Protein AF-A0A2V9Z019-F1 (afdb_monomer_lite)

Sequence (118 aa):
LAAKIPDGMRATAVKTNEVMSVAGFMFPGSRVDVLVTIRGENNTASTITRTVLQNVQVLSTGTKIDPDPDGKPENIGVVTLLVSPEQSEKLALAQNQGTVHFVLRNGGDSAEPNTPAV

Radius of gyration: 14.99 Å; chains: 1; bounding box: 35×36×43 Å

Foldseek 3Di:
DVVPADPQKDWAKAKADPDDDCLVPQAQFFFKWKKFWAQDPPDNVPTDIDTLDGRWGWHHKDWDFDQDPVRDTDTIIMTITIGGPVSNVSRVVRRVRGHMDIGTDDPPPPDDPPDDDD

pLDDT: mean 79.34, std 14.46, range [44.53, 95.81]

Structure (mmCIF, N/CA/C/O backbone):
data_AF-A0A2V9Z019-F1
#
_entry.id   AF-A0A2V9Z019-F1
#
loop_
_atom_site.group_PDB
_atom_site.id
_atom_site.type_symbol
_atom_site.label_atom_id
_atom_site.label_alt_id
_atom_site.label_comp_id
_atom_site.label_asym_id
_atom_site.label_entity_id
_atom_site.label_seq_id
_atom_site.pdbx_PDB_ins_code
_atom_site.Cartn_x
_atom_site.Cartn_y
_atom_site.Cartn_z
_atom_site.occupancy
_atom_site.B_iso_or_equiv
_atom_site.auth_seq_id
_atom_site.auth_comp_id
_atom_site.auth_asym_id
_atom_site.auth_atom_id
_atom_site.pdbx_PDB_model_num
ATOM 1 N N . LEU A 1 1 ? 2.240 1.191 -19.234 1.00 56.66 1 LEU A N 1
ATOM 2 C CA . LEU A 1 1 ? 1.837 0.621 -17.926 1.00 56.66 1 LEU A CA 1
ATOM 3 C C . LEU A 1 1 ? 1.296 -0.798 -18.076 1.00 56.66 1 LEU A C 1
ATOM 5 O O . LEU A 1 1 ? 1.866 -1.678 -17.452 1.00 56.66 1 LEU A O 1
ATOM 9 N N . ALA A 1 2 ? 0.314 -1.050 -18.953 1.00 57.62 2 ALA A N 1
ATOM 10 C CA . ALA A 1 2 ? -0.217 -2.404 -19.187 1.00 57.62 2 ALA A CA 1
ATOM 11 C C . ALA A 1 2 ? 0.861 -3.452 -19.554 1.00 57.62 2 ALA A C 1
ATOM 13 O O . ALA A 1 2 ? 0.862 -4.539 -18.999 1.00 57.62 2 ALA A O 1
ATOM 14 N N . ALA A 1 3 ? 1.856 -3.093 -20.376 1.00 58.28 3 ALA A N 1
ATOM 15 C CA . ALA A 1 3 ? 2.958 -3.987 -20.766 1.00 58.28 3 ALA A CA 1
ATOM 16 C C . ALA A 1 3 ? 3.977 -4.330 -19.648 1.00 58.28 3 ALA A C 1
ATOM 18 O O . ALA A 1 3 ? 4.941 -5.040 -19.908 1.00 58.28 3 ALA A O 1
ATOM 19 N N . LYS A 1 4 ? 3.818 -3.796 -18.425 1.00 71.69 4 LYS A N 1
ATOM 20 C CA . LYS A 1 4 ? 4.687 -4.079 -17.262 1.00 71.69 4 LYS A CA 1
ATOM 21 C C . LYS A 1 4 ? 3.985 -4.889 -16.164 1.00 71.69 4 LYS A C 1
ATOM 23 O O . LYS A 1 4 ? 4.568 -5.085 -15.102 1.00 71.69 4 LYS A O 1
ATOM 28 N N . ILE A 1 5 ? 2.742 -5.311 -16.388 1.00 86.38 5 ILE A N 1
ATOM 29 C CA . ILE A 1 5 ? 1.976 -6.124 -15.441 1.00 86.38 5 ILE A CA 1
ATOM 30 C C . ILE A 1 5 ? 2.133 -7.583 -15.887 1.00 86.38 5 ILE A C 1
ATOM 32 O O . ILE A 1 5 ? 1.676 -7.903 -16.982 1.00 86.38 5 ILE A O 1
ATOM 36 N N . PRO A 1 6 ? 2.800 -8.451 -15.105 1.00 88.00 6 PRO A N 1
ATOM 37 C CA . PRO A 1 6 ? 2.928 -9.864 -15.443 1.00 88.00 6 PRO A CA 1
ATOM 38 C C . PRO A 1 6 ? 1.573 -10.576 -15.472 1.00 88.00 6 PRO A C 1
ATOM 40 O O . PRO A 1 6 ? 0.623 -10.150 -14.805 1.00 88.00 6 PRO A O 1
ATOM 43 N N . ASP A 1 7 ? 1.512 -11.701 -16.182 1.00 89.81 7 ASP A N 1
ATOM 44 C CA . ASP A 1 7 ? 0.325 -12.553 -16.218 1.00 89.81 7 ASP A CA 1
ATOM 45 C C . ASP A 1 7 ? -0.111 -12.950 -14.803 1.00 89.81 7 ASP A C 1
ATOM 47 O O . ASP A 1 7 ? 0.696 -13.293 -13.938 1.00 89.81 7 ASP A O 1
ATOM 51 N N . GLY A 1 8 ? -1.417 -12.866 -14.549 1.00 89.94 8 GLY A N 1
ATOM 52 C CA . GLY A 1 8 ? -1.994 -13.148 -13.234 1.00 89.94 8 GLY A CA 1
ATOM 53 C C . GLY A 1 8 ? -1.915 -11.993 -12.228 1.00 89.94 8 GLY A C 1
ATOM 54 O O . GLY A 1 8 ? -2.582 -12.066 -11.196 1.00 89.94 8 GLY A O 1
ATOM 55 N N . MET A 1 9 ? -1.220 -10.894 -12.529 1.00 94.19 9 MET A N 1
ATOM 56 C CA . MET A 1 9 ? -1.132 -9.717 -11.654 1.00 94.19 9 MET A CA 1
ATOM 57 C C . MET A 1 9 ? -2.073 -8.587 -12.105 1.00 94.19 9 MET A C 1
ATOM 59 O O . MET A 1 9 ? -2.598 -8.579 -13.217 1.00 94.19 9 MET A O 1
ATOM 63 N N . ARG A 1 10 ? -2.328 -7.626 -11.215 1.00 93.94 10 ARG A N 1
ATOM 64 C CA . ARG A 1 10 ? -3.102 -6.402 -11.447 1.00 93.94 10 ARG A CA 1
ATOM 65 C C . ARG A 1 10 ? -2.317 -5.196 -10.946 1.00 93.94 10 ARG A C 1
ATOM 67 O O . ARG A 1 10 ? -1.549 -5.291 -9.991 1.00 93.94 10 ARG A O 1
ATOM 74 N N . ALA A 1 11 ? -2.537 -4.059 -11.596 1.00 93.25 11 ALA A N 1
ATOM 75 C CA . ALA A 1 11 ? -2.103 -2.766 -11.092 1.00 93.25 11 ALA A CA 1
ATOM 76 C C . ALA A 1 11 ? -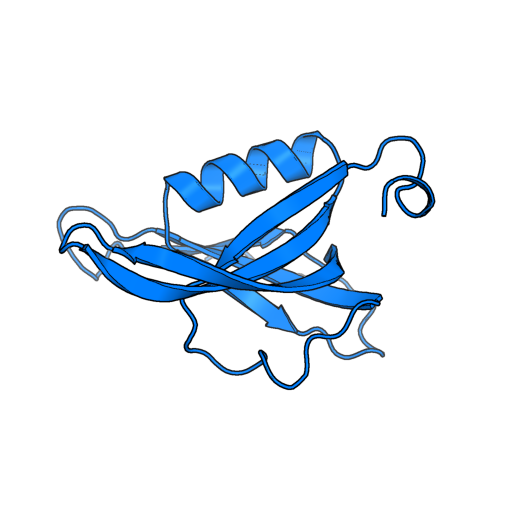3.267 -2.119 -10.340 1.00 93.25 11 ALA A C 1
ATOM 78 O O . ALA A 1 11 ? -4.265 -1.746 -10.958 1.00 93.25 11 ALA A O 1
ATOM 79 N N . THR A 1 12 ? -3.132 -1.974 -9.025 1.00 92.69 12 THR A N 1
ATOM 80 C CA . THR A 1 12 ? -4.185 -1.412 -8.172 1.00 92.69 12 THR A CA 1
ATOM 81 C C . THR A 1 12 ? -3.741 -0.060 -7.645 1.00 92.69 12 THR A C 1
ATOM 83 O O . THR A 1 12 ? -2.695 0.056 -7.008 1.00 92.69 12 THR A O 1
ATOM 86 N N . ALA A 1 13 ? -4.529 0.973 -7.939 1.00 90.75 13 ALA A N 1
ATOM 87 C CA . ALA A 1 13 ? -4.317 2.312 -7.411 1.00 90.75 13 ALA A CA 1
ATOM 88 C C . ALA A 1 13 ? -4.902 2.413 -5.998 1.00 90.75 13 ALA A C 1
ATOM 90 O O . ALA A 1 13 ? -6.041 2.015 -5.754 1.00 90.75 13 ALA A O 1
ATOM 91 N N . VAL A 1 14 ? -4.114 2.961 -5.084 1.00 89.06 14 VAL A N 1
ATOM 92 C CA . VAL A 1 14 ? -4.469 3.151 -3.682 1.00 89.06 14 VAL A CA 1
ATOM 93 C C . VAL A 1 14 ? -4.278 4.622 -3.345 1.00 89.06 14 VAL A C 1
ATOM 95 O O . VAL A 1 14 ? -3.201 5.178 -3.583 1.00 89.06 14 VAL A O 1
ATOM 98 N N . LYS A 1 15 ? -5.335 5.253 -2.828 1.00 84.75 15 LYS A N 1
ATOM 99 C CA . LYS A 1 15 ? -5.268 6.630 -2.325 1.00 84.75 15 LYS A CA 1
ATOM 100 C C . LYS A 1 15 ? -4.603 6.639 -0.947 1.00 84.75 15 LYS A C 1
ATOM 102 O O . LYS A 1 15 ? -4.849 5.748 -0.137 1.00 84.75 15 LYS A O 1
ATOM 107 N N . THR A 1 16 ? -3.767 7.637 -0.687 1.00 74.94 16 THR A N 1
ATOM 108 C CA . THR A 1 16 ? -3.108 7.845 0.605 1.00 74.94 16 THR A CA 1
ATOM 109 C C . THR A 1 16 ? -3.256 9.290 1.040 1.00 74.94 16 THR A C 1
ATOM 111 O O . THR A 1 16 ? -3.051 10.208 0.246 1.00 74.94 16 THR A O 1
ATOM 114 N N . ASN A 1 17 ? -3.553 9.484 2.323 1.00 67.06 17 ASN A N 1
ATOM 115 C CA . ASN A 1 17 ? -3.595 10.816 2.911 1.00 67.06 17 ASN A CA 1
ATOM 116 C C . ASN A 1 17 ? -2.149 11.215 3.230 1.00 67.06 17 ASN A C 1
ATOM 118 O O . ASN A 1 17 ? -1.404 10.464 3.857 1.00 67.06 17 ASN A O 1
ATOM 122 N N . GLU A 1 18 ? -1.738 12.354 2.684 1.00 57.69 18 GLU A N 1
ATOM 123 C CA . GLU A 1 18 ? -0.374 12.695 2.251 1.00 57.69 18 GLU A CA 1
ATOM 124 C C . GLU A 1 18 ? 0.723 12.788 3.329 1.00 57.69 18 GLU A C 1
ATOM 126 O O . GLU A 1 18 ? 1.870 13.098 3.015 1.00 57.69 18 GLU A O 1
ATOM 131 N N . VAL A 1 19 ? 0.444 12.505 4.599 1.00 48.09 19 VAL A N 1
ATOM 132 C CA . VAL A 1 19 ? 1.347 12.900 5.684 1.00 48.09 19 VAL A CA 1
ATOM 133 C C . VAL A 1 19 ? 1.672 11.715 6.580 1.00 48.09 19 VAL A C 1
ATOM 135 O O . VAL A 1 19 ? 1.058 11.560 7.621 1.00 48.09 19 VAL A O 1
ATOM 138 N N . MET A 1 20 ? 2.631 10.874 6.176 1.00 47.16 20 MET A N 1
ATOM 139 C CA . MET A 1 20 ? 3.636 10.279 7.078 1.00 47.16 20 MET A CA 1
ATOM 140 C C . MET A 1 20 ? 4.716 9.510 6.274 1.00 47.16 20 MET A C 1
ATOM 142 O O . MET A 1 20 ? 4.590 8.338 5.931 1.00 47.16 20 MET A O 1
ATOM 146 N N . SER A 1 21 ? 5.813 10.230 6.017 1.00 45.19 21 SER A N 1
ATOM 147 C CA . SER A 1 21 ? 7.217 9.802 6.188 1.00 45.19 21 SER A CA 1
ATOM 148 C C . SER A 1 21 ? 7.981 8.974 5.146 1.00 45.19 21 SER A C 1
ATOM 150 O O . SER A 1 21 ? 9.180 8.790 5.341 1.00 45.19 21 SER A O 1
ATOM 152 N N . VAL A 1 22 ? 7.413 8.573 4.004 1.00 53.56 22 VAL A N 1
ATOM 153 C CA . VAL A 1 22 ? 8.218 7.930 2.927 1.00 53.56 22 VAL A CA 1
ATOM 154 C C . VAL A 1 22 ? 7.959 8.452 1.512 1.00 53.56 22 VAL A C 1
ATOM 156 O O . VAL A 1 22 ? 8.580 7.976 0.565 1.00 53.56 22 VAL A O 1
ATOM 159 N N . ALA A 1 23 ? 7.102 9.464 1.341 1.00 52.53 23 ALA A N 1
ATOM 160 C CA . ALA A 1 23 ? 6.734 9.993 0.021 1.00 52.53 23 ALA A CA 1
ATOM 161 C C . ALA A 1 23 ? 7.936 10.491 -0.812 1.00 52.53 23 ALA A C 1
ATOM 163 O O . ALA A 1 23 ? 7.898 10.414 -2.035 1.00 52.53 23 ALA A O 1
ATOM 164 N N . GLY A 1 24 ? 9.030 10.917 -0.169 1.00 59.97 24 GLY A N 1
ATOM 165 C CA . GLY A 1 24 ? 10.276 11.288 -0.856 1.00 59.97 24 GLY A CA 1
ATOM 166 C C . GLY A 1 24 ? 11.173 10.114 -1.279 1.00 59.97 24 GLY A C 1
ATOM 167 O O . GLY A 1 24 ? 12.135 10.328 -2.009 1.00 59.97 24 GLY A O 1
ATOM 168 N N . PHE A 1 25 ? 10.885 8.890 -0.825 1.00 67.06 25 PHE A N 1
ATOM 169 C CA . PHE A 1 25 ? 11.751 7.714 -0.998 1.00 67.06 25 PHE A CA 1
ATOM 170 C C . PHE A 1 25 ? 11.051 6.510 -1.651 1.00 67.06 25 PHE A C 1
ATOM 172 O O . PHE A 1 25 ? 11.706 5.519 -1.973 1.00 67.06 25 PHE A O 1
ATOM 179 N N . MET A 1 26 ? 9.731 6.572 -1.855 1.00 77.44 26 MET A N 1
ATOM 180 C CA . MET A 1 26 ? 8.990 5.567 -2.618 1.00 77.44 26 MET A CA 1
ATOM 181 C C . MET A 1 26 ? 9.109 5.852 -4.115 1.00 77.44 26 MET A C 1
ATOM 183 O O . MET A 1 26 ? 8.484 6.775 -4.638 1.00 77.44 26 MET A O 1
ATOM 187 N N . PHE A 1 27 ? 9.874 5.018 -4.814 1.00 81.88 27 PHE A N 1
ATOM 188 C CA . PHE A 1 27 ? 10.052 5.095 -6.260 1.00 81.88 27 PHE A CA 1
ATOM 189 C C . PHE A 1 27 ? 9.407 3.884 -6.949 1.00 81.88 27 PHE A C 1
ATOM 191 O O . PHE A 1 27 ? 9.227 2.832 -6.330 1.00 81.88 27 PHE A O 1
ATOM 198 N N . PRO A 1 28 ? 9.064 3.980 -8.246 1.00 86.75 28 PRO A N 1
ATOM 199 C CA . PRO A 1 28 ? 8.752 2.803 -9.049 1.00 86.75 28 PRO A CA 1
ATOM 200 C C . PRO A 1 28 ? 9.839 1.727 -8.897 1.00 86.75 28 PRO A C 1
ATOM 202 O O . PRO A 1 28 ? 11.014 1.989 -9.144 1.00 86.75 28 PRO A O 1
ATOM 205 N N . GLY A 1 29 ? 9.451 0.517 -8.495 1.00 86.56 29 GLY A N 1
ATOM 206 C CA . GLY A 1 29 ? 10.361 -0.590 -8.185 1.00 86.56 29 GLY A CA 1
ATOM 207 C C . GLY A 1 29 ? 10.644 -0.794 -6.693 1.00 86.56 29 GLY A C 1
ATOM 208 O O . GLY A 1 29 ? 11.069 -1.885 -6.321 1.00 86.56 29 GLY A O 1
ATOM 209 N N . SER A 1 30 ? 10.355 0.188 -5.832 1.00 86.50 30 SER A N 1
ATOM 210 C CA . SER A 1 30 ? 10.406 0.016 -4.375 1.00 86.50 30 SER A CA 1
ATOM 211 C C . SER A 1 30 ? 9.414 -1.050 -3.911 1.00 86.50 30 SER A C 1
ATOM 213 O O . SER A 1 30 ? 8.380 -1.276 -4.547 1.00 86.50 30 SER A O 1
ATOM 215 N N . ARG A 1 31 ? 9.704 -1.677 -2.768 1.00 88.75 31 ARG A N 1
ATOM 216 C CA . ARG A 1 31 ? 8.768 -2.580 -2.095 1.00 88.75 31 ARG A CA 1
ATOM 217 C C . ARG A 1 31 ? 8.262 -1.979 -0.797 1.00 88.75 31 ARG A C 1
ATOM 219 O O . ARG A 1 31 ? 9.016 -1.324 -0.080 1.00 88.75 31 ARG A O 1
ATOM 226 N N . VAL A 1 32 ? 6.985 -2.194 -0.517 1.00 88.81 32 VAL A N 1
ATOM 227 C CA . VAL A 1 32 ? 6.299 -1.632 0.644 1.00 88.81 32 VAL A CA 1
ATOM 228 C C . VAL A 1 32 ? 5.445 -2.686 1.336 1.00 88.81 32 VAL A C 1
ATOM 230 O O . VAL A 1 32 ? 4.935 -3.608 0.695 1.00 88.81 32 VAL A O 1
ATOM 233 N N . ASP A 1 33 ? 5.258 -2.506 2.635 1.00 90.31 33 ASP A N 1
ATOM 234 C CA . ASP A 1 33 ? 4.166 -3.125 3.376 1.00 90.31 33 ASP A CA 1
ATOM 235 C C . ASP A 1 33 ? 2.987 -2.153 3.417 1.00 90.31 33 ASP A C 1
ATOM 237 O O . ASP A 1 33 ? 3.159 -0.931 3.473 1.00 90.31 33 ASP A O 1
ATOM 241 N N . VAL A 1 34 ? 1.781 -2.709 3.355 1.00 90.56 34 VAL A N 1
ATOM 242 C CA . VAL A 1 34 ? 0.530 -1.958 3.378 1.00 90.56 34 VAL A CA 1
ATOM 243 C C . VAL A 1 34 ? -0.182 -2.259 4.681 1.00 90.56 34 VAL A C 1
ATOM 245 O O . VAL A 1 34 ? -0.575 -3.398 4.938 1.00 90.56 34 VAL A O 1
ATOM 248 N N . LEU A 1 35 ? -0.351 -1.229 5.498 1.00 90.94 35 LEU A N 1
ATOM 249 C CA . LEU A 1 35 ? -1.057 -1.303 6.767 1.00 90.94 35 LEU A CA 1
ATOM 250 C C . LEU A 1 35 ? -2.391 -0.572 6.635 1.00 90.94 35 LEU A C 1
ATOM 252 O O . LEU A 1 35 ? -2.493 0.420 5.918 1.00 90.94 35 LEU A O 1
ATOM 256 N N . VAL A 1 36 ? -3.411 -1.043 7.343 1.00 91.06 36 VAL A N 1
ATOM 257 C CA . VAL A 1 36 ? -4.693 -0.351 7.475 1.00 91.06 36 VAL A CA 1
ATOM 258 C C . VAL A 1 36 ? -4.952 -0.053 8.938 1.00 91.06 36 VAL A C 1
ATOM 260 O O . VAL A 1 36 ? -4.825 -0.935 9.785 1.00 91.06 36 VAL A O 1
ATOM 263 N N . THR A 1 37 ? -5.315 1.191 9.223 1.00 89.69 37 THR A N 1
ATOM 264 C CA . THR A 1 37 ? -5.791 1.628 10.531 1.00 89.69 37 THR A CA 1
ATOM 265 C C . THR A 1 37 ? -7.302 1.782 10.470 1.00 89.69 37 THR A C 1
ATOM 267 O O . THR A 1 37 ? -7.817 2.651 9.764 1.00 89.69 37 THR A O 1
ATOM 270 N N . ILE A 1 38 ? -8.014 0.941 11.213 1.00 89.56 38 ILE A N 1
ATOM 271 C CA . ILE A 1 38 ? -9.472 0.967 11.329 1.00 89.56 38 ILE A CA 1
ATOM 272 C C . ILE A 1 38 ? -9.795 1.614 12.672 1.00 89.56 38 ILE A C 1
ATOM 274 O O . ILE A 1 38 ? -9.393 1.107 13.720 1.00 89.56 38 ILE A O 1
ATOM 278 N N . ARG A 1 39 ? -10.489 2.755 12.644 1.00 84.31 39 ARG A N 1
ATOM 279 C CA . ARG A 1 39 ? -10.960 3.432 13.859 1.00 84.31 39 ARG A CA 1
ATOM 280 C C . ARG A 1 39 ? -12.271 2.787 14.293 1.00 84.31 39 ARG A C 1
ATOM 282 O O . ARG A 1 39 ? -13.192 2.694 13.488 1.00 84.31 39 ARG A O 1
ATOM 289 N N . GLY A 1 40 ? -12.357 2.344 15.543 1.00 79.44 40 GLY A N 1
ATOM 290 C CA . GLY A 1 40 ? -13.620 1.857 16.088 1.00 79.44 40 GLY A CA 1
ATOM 291 C C . GLY A 1 40 ? -14.589 3.008 16.373 1.00 79.44 40 GLY A C 1
ATOM 292 O O . GLY A 1 40 ? -14.169 4.099 16.752 1.00 79.44 40 GLY A O 1
ATOM 293 N N . GLU A 1 41 ? -15.889 2.757 16.207 1.00 72.25 41 GLU A N 1
ATOM 294 C CA . GLU A 1 41 ? -16.945 3.785 16.235 1.00 72.25 41 GLU A CA 1
ATOM 295 C C . GLU A 1 41 ? -17.058 4.569 17.555 1.00 72.25 41 GLU A C 1
ATOM 297 O O . GLU A 1 41 ? -17.521 5.703 17.539 1.00 72.25 41 GLU A O 1
ATOM 302 N N . ASN A 1 42 ? -16.637 4.001 18.693 1.00 66.31 42 ASN A N 1
ATOM 303 C CA . ASN A 1 42 ? -16.991 4.537 20.017 1.00 66.31 42 ASN A CA 1
ATOM 304 C C . ASN A 1 42 ? -15.812 4.864 20.952 1.00 66.31 42 ASN A C 1
ATOM 306 O O . ASN A 1 42 ? -16.043 5.386 22.041 1.00 66.31 42 ASN A O 1
ATOM 310 N N . ASN A 1 43 ? -14.558 4.562 20.587 1.00 63.81 43 ASN A N 1
ATOM 311 C CA . ASN A 1 43 ? -13.386 4.933 21.392 1.00 63.81 43 ASN A CA 1
ATOM 312 C C . ASN A 1 43 ? -12.090 4.812 20.573 1.00 63.81 43 ASN A C 1
ATOM 314 O O . ASN A 1 43 ? -11.901 3.835 19.853 1.00 63.81 43 ASN A O 1
ATOM 318 N N . THR A 1 44 ? -11.135 5.729 20.739 1.00 65.25 44 THR A N 1
ATOM 319 C CA . THR A 1 44 ? -9.781 5.572 20.173 1.00 65.25 44 THR A CA 1
ATOM 320 C C . THR A 1 44 ? -9.093 4.297 20.663 1.00 65.25 44 THR A C 1
ATOM 322 O O . THR A 1 44 ? -8.275 3.744 19.931 1.00 65.25 44 THR A O 1
ATOM 325 N N . ALA A 1 45 ? -9.485 3.775 21.831 1.00 69.94 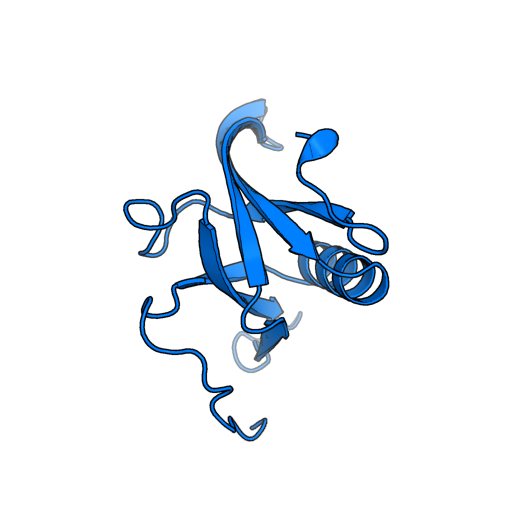45 ALA A N 1
ATOM 326 C CA . ALA A 1 45 ? -9.016 2.500 22.375 1.00 69.94 45 ALA A CA 1
ATOM 327 C C . ALA A 1 45 ? -9.342 1.263 21.510 1.00 69.94 45 ALA A C 1
ATOM 329 O O . ALA A 1 45 ? -8.688 0.238 21.671 1.00 69.94 45 ALA A O 1
ATOM 330 N N . SER A 1 46 ? -10.320 1.333 20.597 1.00 78.25 46 SER A N 1
ATOM 331 C CA . SER A 1 46 ? -10.624 0.251 19.643 1.00 78.25 46 SER A CA 1
ATOM 332 C C . SER A 1 46 ? -10.049 0.497 18.247 1.00 78.25 46 SER A C 1
ATOM 334 O O . SER A 1 46 ? -10.387 -0.213 17.300 1.00 78.25 46 SER A O 1
ATOM 336 N N . THR A 1 47 ? -9.167 1.491 18.104 1.00 86.06 47 THR A N 1
ATOM 337 C CA . THR A 1 47 ? -8.410 1.686 16.866 1.00 86.06 47 THR A CA 1
ATOM 338 C C . THR A 1 47 ? -7.367 0.587 16.739 1.00 86.06 47 THR A C 1
ATOM 340 O O . THR A 1 47 ? -6.498 0.454 17.597 1.00 86.06 47 THR A O 1
ATOM 343 N N . ILE A 1 48 ? -7.438 -0.177 15.653 1.00 89.12 48 ILE A N 1
ATOM 344 C CA . ILE A 1 48 ? -6.476 -1.236 15.353 1.00 89.12 48 ILE A CA 1
ATOM 345 C C . ILE A 1 48 ? -5.747 -0.925 14.054 1.00 89.12 48 ILE A C 1
ATOM 347 O O . ILE A 1 48 ? -6.358 -0.508 13.069 1.00 89.12 48 ILE A O 1
ATOM 351 N N . THR A 1 49 ? -4.441 -1.171 14.040 1.00 89.38 49 THR A N 1
ATOM 352 C CA . THR A 1 49 ? -3.636 -1.136 12.820 1.00 89.38 49 THR A CA 1
ATOM 353 C C . THR A 1 49 ? -3.175 -2.546 12.499 1.00 89.38 49 THR A C 1
ATOM 355 O O . THR A 1 49 ? -2.612 -3.230 13.351 1.00 89.38 49 THR A O 1
ATOM 358 N N . ARG A 1 50 ? -3.419 -3.001 11.268 1.00 90.88 50 ARG A N 1
ATOM 359 C CA . ARG A 1 50 ? -3.022 -4.336 10.812 1.00 90.88 50 ARG A CA 1
ATOM 360 C C . ARG A 1 50 ? -2.322 -4.264 9.472 1.00 90.88 50 ARG A C 1
ATOM 362 O O . ARG A 1 50 ? -2.706 -3.487 8.601 1.00 90.88 50 ARG A O 1
ATOM 369 N N . THR A 1 51 ? -1.330 -5.122 9.294 1.00 91.94 51 THR A N 1
ATOM 370 C CA . THR A 1 51 ? -0.700 -5.335 7.994 1.00 91.94 51 THR A CA 1
ATOM 371 C C . THR A 1 51 ? -1.645 -6.134 7.105 1.00 91.94 51 THR A C 1
ATOM 373 O O . THR A 1 51 ? -2.046 -7.243 7.452 1.00 91.94 51 THR A O 1
ATOM 376 N N . VAL A 1 52 ? -2.026 -5.550 5.973 1.00 92.25 52 VAL A N 1
ATOM 377 C CA . VAL A 1 52 ? -2.929 -6.161 4.989 1.00 92.25 52 VAL A CA 1
ATOM 378 C C . VAL A 1 52 ? -2.126 -6.899 3.935 1.00 92.25 52 VAL A C 1
ATOM 380 O O . VAL A 1 52 ? -2.476 -8.017 3.569 1.00 92.25 52 VAL A O 1
ATOM 383 N N . LEU A 1 53 ? -1.050 -6.273 3.459 1.00 93.44 53 LEU A N 1
ATOM 384 C CA . LEU A 1 53 ? -0.127 -6.853 2.497 1.00 93.44 53 LEU A CA 1
ATOM 385 C C . LEU A 1 53 ? 1.308 -6.571 2.910 1.00 93.44 53 LEU A C 1
ATOM 387 O O . LEU A 1 53 ? 1.606 -5.522 3.480 1.00 93.44 53 LEU A O 1
ATOM 391 N N . GLN A 1 54 ? 2.195 -7.487 2.550 1.00 92.06 54 GLN A N 1
ATOM 392 C CA . GLN A 1 54 ? 3.627 -7.341 2.743 1.00 92.06 54 GLN A CA 1
ATOM 393 C C . GLN A 1 54 ? 4.365 -7.488 1.418 1.00 92.06 54 GLN A C 1
ATOM 395 O O . GLN A 1 54 ? 3.904 -8.178 0.507 1.00 92.06 54 GLN A O 1
ATOM 400 N N . ASN A 1 55 ? 5.525 -6.844 1.326 1.00 91.12 55 ASN A N 1
ATOM 401 C CA . ASN A 1 55 ? 6.488 -7.008 0.242 1.00 91.12 55 ASN A CA 1
ATOM 402 C C . ASN A 1 55 ? 5.933 -6.704 -1.167 1.00 91.12 55 ASN A C 1
ATOM 404 O O . ASN A 1 55 ? 6.314 -7.331 -2.166 1.00 91.12 55 ASN A O 1
ATOM 408 N N . VAL A 1 56 ? 5.032 -5.726 -1.261 1.00 91.69 56 VAL A N 1
ATOM 409 C CA . VAL A 1 56 ? 4.334 -5.367 -2.499 1.00 91.69 56 VAL A CA 1
ATOM 410 C C . VAL A 1 56 ? 5.165 -4.383 -3.307 1.00 91.69 56 VAL A C 1
ATOM 412 O O . VAL A 1 56 ? 5.666 -3.395 -2.774 1.00 91.69 56 VAL A O 1
ATOM 415 N N . GLN A 1 57 ? 5.302 -4.631 -4.608 1.00 91.94 57 GLN A N 1
ATOM 416 C CA . GLN A 1 57 ? 6.049 -3.746 -5.494 1.00 91.94 57 GLN A CA 1
ATOM 417 C C . GLN A 1 57 ? 5.218 -2.522 -5.896 1.00 91.94 57 GLN A C 1
ATOM 419 O O . GLN A 1 57 ? 4.073 -2.637 -6.335 1.00 91.94 57 GLN A O 1
ATOM 424 N N . VAL A 1 58 ? 5.841 -1.350 -5.827 1.00 90.56 58 VAL A N 1
ATOM 425 C CA . VAL A 1 58 ? 5.299 -0.092 -6.337 1.00 90.56 58 VAL A CA 1
ATOM 426 C C . VAL A 1 58 ? 5.571 0.010 -7.837 1.00 90.56 58 VAL A C 1
ATOM 428 O O . VAL A 1 58 ? 6.713 -0.088 -8.285 1.00 90.56 58 VAL A O 1
ATOM 431 N N . LEU A 1 59 ? 4.524 0.223 -8.630 1.00 90.44 59 LEU A N 1
ATOM 432 C CA . LEU A 1 59 ? 4.614 0.462 -10.073 1.00 90.44 59 LEU A CA 1
ATOM 433 C C . LEU A 1 59 ? 4.748 1.944 -10.404 1.00 90.44 59 LEU A C 1
ATOM 435 O O . LEU A 1 59 ? 5.481 2.308 -11.322 1.00 90.44 59 LEU A O 1
ATOM 439 N N . SER A 1 60 ? 4.029 2.792 -9.673 1.00 88.31 60 SER A N 1
ATOM 440 C CA . SER A 1 60 ? 4.087 4.242 -9.832 1.00 88.31 60 SER A CA 1
ATOM 441 C C . SER A 1 60 ? 3.593 4.959 -8.588 1.00 88.31 60 SER A C 1
ATOM 443 O O . SER A 1 60 ? 2.710 4.469 -7.887 1.00 88.31 60 SER A O 1
ATOM 445 N N . THR A 1 61 ? 4.132 6.147 -8.362 1.00 85.69 61 THR A N 1
ATOM 446 C CA . THR A 1 61 ? 3.638 7.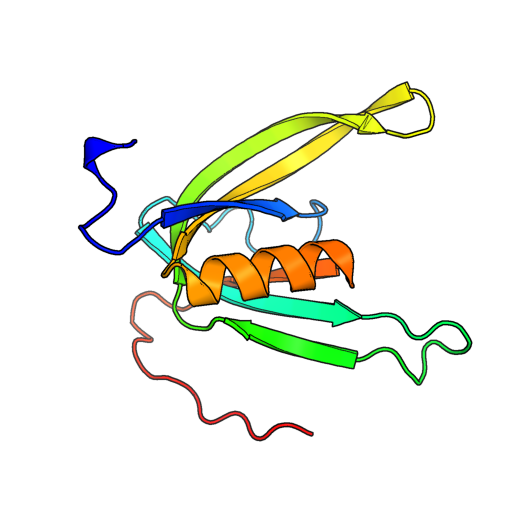127 -7.398 1.00 85.69 61 THR A CA 1
ATOM 447 C C . THR A 1 61 ? 3.223 8.377 -8.166 1.00 85.69 61 THR A C 1
ATOM 449 O O . THR A 1 61 ? 3.766 8.675 -9.233 1.00 85.69 61 THR A O 1
ATOM 452 N N . GLY A 1 62 ? 2.218 9.081 -7.671 1.00 80.69 62 GLY A N 1
ATOM 453 C CA . GLY A 1 62 ? 1.764 10.334 -8.254 1.00 80.69 62 GLY A CA 1
ATOM 454 C C . GLY A 1 62 ? 0.831 11.057 -7.303 1.00 80.69 62 GLY A C 1
ATOM 455 O O . GLY A 1 62 ? 0.424 10.505 -6.285 1.00 80.69 62 GLY A O 1
ATOM 456 N N . THR A 1 63 ? 0.484 12.283 -7.646 1.00 76.75 63 THR A N 1
ATOM 457 C CA . THR A 1 63 ? -0.528 13.062 -6.941 1.00 76.75 63 THR A CA 1
ATOM 458 C C . THR A 1 63 ? -1.703 13.293 -7.878 1.00 76.75 63 THR A C 1
ATOM 460 O O . THR A 1 63 ? -1.537 13.464 -9.090 1.00 76.75 63 THR A O 1
ATOM 463 N N . LYS A 1 64 ? -2.914 13.232 -7.333 1.00 74.50 64 LYS A N 1
ATOM 464 C CA . LYS A 1 64 ? -4.136 13.653 -8.013 1.00 74.50 64 LYS A CA 1
ATOM 465 C C . LYS A 1 64 ? -4.749 14.797 -7.232 1.00 74.50 64 LYS A C 1
ATOM 467 O O . LYS A 1 64 ? -4.692 14.803 -6.010 1.00 74.50 64 LYS A O 1
ATOM 472 N N . ILE A 1 65 ? -5.335 15.736 -7.960 1.00 75.31 65 ILE A N 1
ATOM 473 C CA . ILE A 1 65 ? -6.134 16.803 -7.371 1.00 75.31 65 ILE A CA 1
ATOM 474 C C . ILE A 1 65 ? -7.575 16.315 -7.419 1.00 75.31 65 ILE A C 1
ATOM 476 O O . ILE A 1 65 ? -8.138 16.203 -8.509 1.00 75.31 65 ILE A O 1
ATOM 480 N N . ASP A 1 66 ? -8.134 15.991 -6.258 1.00 73.31 66 ASP A N 1
ATOM 481 C CA . ASP A 1 66 ? -9.555 15.682 -6.110 1.00 73.31 66 ASP A CA 1
ATOM 482 C C . ASP A 1 66 ? -10.221 16.832 -5.325 1.00 73.31 66 ASP A C 1
ATOM 484 O O . ASP A 1 66 ? -9.595 17.427 -4.443 1.00 73.31 66 ASP A O 1
ATOM 488 N N . PRO A 1 67 ? -11.473 17.196 -5.645 1.00 73.69 67 PRO A N 1
ATOM 489 C CA . PRO A 1 67 ? -12.251 18.074 -4.787 1.00 73.69 67 PRO A CA 1
ATOM 490 C C . PRO A 1 67 ? -12.660 17.327 -3.508 1.00 73.69 67 PRO A C 1
ATOM 492 O O . PRO A 1 67 ? -13.300 16.277 -3.580 1.00 73.69 67 PRO A O 1
ATOM 495 N N . ASP A 1 68 ? -12.303 17.887 -2.352 1.00 73.12 68 ASP A N 1
ATOM 496 C CA . ASP A 1 68 ? -12.772 17.475 -1.019 1.00 73.12 68 ASP A CA 1
ATOM 497 C C . ASP A 1 68 ? -14.305 17.704 -0.893 1.00 73.12 68 ASP A C 1
ATOM 499 O O . ASP A 1 68 ? -14.864 18.443 -1.716 1.00 73.12 68 ASP A O 1
ATOM 503 N N . PRO A 1 69 ? -15.042 17.142 0.093 1.00 72.00 69 PRO A N 1
ATOM 504 C CA . PRO A 1 69 ? -16.483 17.370 0.254 1.00 72.00 69 PRO A CA 1
ATOM 505 C C . PRO A 1 69 ? -16.888 18.847 0.376 1.00 72.00 69 PRO A C 1
ATOM 507 O O . PRO A 1 69 ? -18.014 19.194 0.027 1.00 72.00 69 PRO A O 1
ATOM 510 N N . ASP A 1 70 ? -15.965 19.720 0.796 1.00 80.56 70 ASP A N 1
ATOM 511 C CA . ASP A 1 70 ? -16.143 21.178 0.849 1.00 80.56 70 ASP A CA 1
ATOM 512 C C . ASP A 1 70 ? -15.834 21.894 -0.489 1.00 80.56 70 ASP A C 1
ATOM 514 O O . ASP A 1 70 ? -15.827 23.126 -0.561 1.00 80.56 70 ASP A O 1
ATOM 518 N N . GLY A 1 71 ? -15.523 21.151 -1.556 1.00 77.56 71 GLY A N 1
ATOM 519 C CA . GLY A 1 71 ? -15.183 21.674 -2.884 1.00 77.56 71 GLY A CA 1
ATOM 520 C C . GLY A 1 71 ? -13.785 22.290 -2.992 1.00 77.56 71 GLY A C 1
ATOM 521 O O . GLY A 1 71 ? -13.458 22.907 -4.008 1.00 77.56 71 GLY A O 1
ATOM 522 N N . LYS A 1 72 ? -12.950 22.144 -1.959 1.00 78.19 72 LYS A N 1
ATOM 523 C CA . LYS A 1 72 ? -11.566 22.628 -1.966 1.00 78.19 72 LYS A CA 1
ATOM 524 C C . LYS A 1 72 ? -10.669 21.608 -2.676 1.00 78.19 72 LYS A C 1
ATOM 526 O O . LYS A 1 72 ? -10.830 20.414 -2.441 1.00 78.19 72 LYS A O 1
ATOM 531 N N . PRO A 1 73 ? -9.735 22.046 -3.537 1.00 75.12 73 PRO A N 1
ATOM 532 C CA . PRO A 1 73 ? -8.779 21.136 -4.150 1.00 75.12 73 PRO A CA 1
ATOM 533 C C . PRO A 1 73 ? -7.847 20.569 -3.075 1.00 75.12 73 PRO A C 1
ATOM 535 O O . PRO A 1 73 ? -7.146 21.326 -2.402 1.00 75.12 73 PRO A O 1
ATOM 538 N N . GL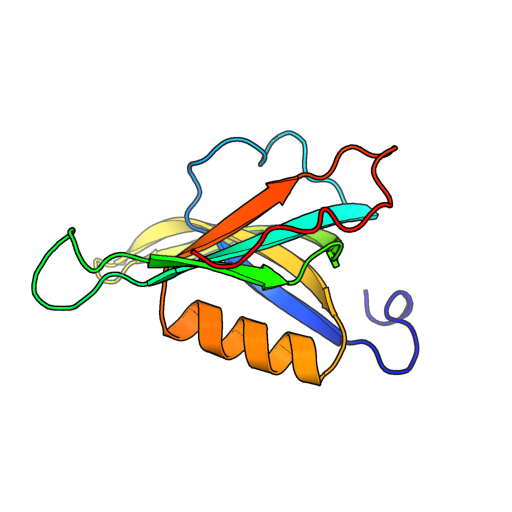U A 1 74 ? -7.829 19.248 -2.937 1.00 73.31 74 GLU A N 1
ATOM 539 C CA . GLU A 1 74 ? -6.898 18.525 -2.077 1.00 73.31 74 GLU A CA 1
ATOM 540 C C . GLU A 1 74 ? -5.910 17.739 -2.946 1.00 73.31 74 GLU A C 1
ATOM 542 O O . GLU A 1 74 ? -6.288 17.087 -3.925 1.00 73.31 74 GLU A O 1
ATOM 547 N N . ASN A 1 75 ? -4.622 17.813 -2.598 1.00 71.94 75 ASN A N 1
ATOM 548 C CA . ASN A 1 75 ? -3.617 16.942 -3.191 1.00 71.94 75 ASN A CA 1
ATOM 549 C C . ASN A 1 75 ? -3.695 15.583 -2.501 1.00 71.94 75 ASN A C 1
ATOM 551 O O . ASN A 1 75 ? -3.442 15.451 -1.308 1.00 71.94 75 ASN A O 1
ATOM 555 N N . ILE A 1 76 ? -4.053 14.562 -3.270 1.00 74.00 76 ILE A N 1
ATOM 556 C CA . ILE A 1 76 ? -4.120 13.191 -2.789 1.00 74.00 76 ILE A CA 1
ATOM 557 C C . ILE A 1 76 ? -2.982 12.406 -3.422 1.00 74.00 76 ILE A C 1
ATOM 559 O O . ILE A 1 76 ? -2.874 12.294 -4.649 1.00 74.00 76 ILE A O 1
ATOM 563 N N . GLY A 1 77 ? -2.155 11.796 -2.577 1.00 80.31 77 GLY A N 1
ATOM 564 C CA . GLY A 1 77 ? -1.156 10.841 -3.023 1.00 80.31 77 GLY A CA 1
ATOM 565 C C . GLY A 1 77 ? -1.834 9.585 -3.572 1.00 80.31 77 GLY A C 1
ATOM 566 O O . GLY A 1 77 ? -2.721 9.006 -2.946 1.00 80.31 77 GLY A O 1
ATOM 567 N N . VAL A 1 78 ? -1.408 9.131 -4.745 1.00 86.19 78 VAL A N 1
ATOM 568 C CA . VAL A 1 78 ? -1.850 7.879 -5.358 1.00 86.19 78 VAL A CA 1
ATOM 569 C C . VAL A 1 78 ? -0.641 6.991 -5.593 1.00 86.19 78 VAL A C 1
ATOM 571 O O . VAL A 1 78 ? 0.289 7.343 -6.320 1.00 86.19 78 VAL A O 1
ATOM 574 N N . VAL A 1 79 ? -0.683 5.798 -5.010 1.00 88.75 79 VAL A N 1
ATOM 575 C CA . VAL A 1 79 ? 0.333 4.766 -5.205 1.00 88.75 79 VAL A CA 1
ATOM 576 C C . VAL A 1 79 ? -0.292 3.620 -5.985 1.00 88.75 79 VAL A C 1
ATOM 578 O O . VAL A 1 79 ? -1.351 3.111 -5.635 1.00 88.75 79 VAL A O 1
ATOM 581 N N . THR A 1 80 ? 0.346 3.225 -7.081 1.00 91.06 80 THR A N 1
ATOM 582 C CA . THR A 1 80 ? -0.062 2.067 -7.878 1.00 91.06 80 THR A CA 1
ATOM 583 C C . THR A 1 80 ? 0.811 0.884 -7.508 1.00 91.06 80 THR A C 1
ATOM 585 O O . THR A 1 80 ? 2.033 0.951 -7.640 1.00 91.06 80 THR A O 1
ATOM 588 N N . LEU A 1 81 ? 0.181 -0.196 -7.067 1.00 92.81 81 LEU A N 1
ATOM 589 C CA . LEU A 1 81 ? 0.840 -1.405 -6.592 1.00 92.81 81 LEU A CA 1
ATOM 590 C C . LEU A 1 81 ? 0.647 -2.554 -7.579 1.00 92.81 81 LEU A C 1
ATOM 592 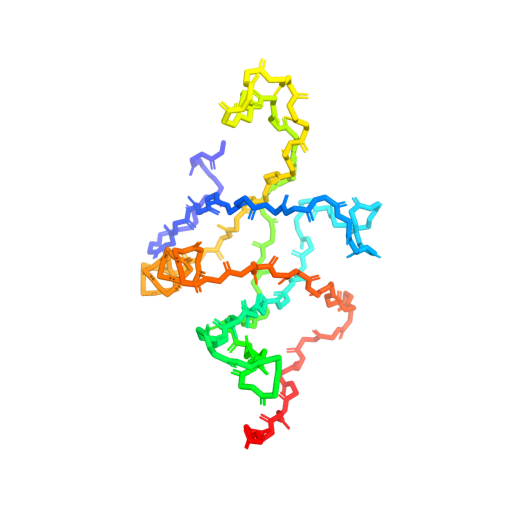O O . LEU A 1 81 ? -0.411 -2.667 -8.198 1.00 92.81 81 LEU A O 1
ATOM 596 N N . LEU A 1 82 ? 1.657 -3.414 -7.697 1.00 94.50 82 LEU A N 1
ATOM 597 C CA . LEU A 1 82 ? 1.557 -4.681 -8.414 1.00 94.50 82 LEU A CA 1
ATOM 598 C C . LEU A 1 82 ? 1.096 -5.776 -7.452 1.00 94.50 82 LEU A C 1
ATOM 600 O O . LEU A 1 82 ? 1.839 -6.151 -6.547 1.00 94.50 82 LEU A O 1
ATOM 604 N N . VAL A 1 83 ? -0.110 -6.296 -7.658 1.00 95.25 83 VAL A N 1
ATOM 605 C CA . VAL A 1 83 ? -0.761 -7.229 -6.728 1.00 95.25 83 VAL A CA 1
ATOM 606 C C . VAL A 1 83 ? -1.445 -8.385 -7.447 1.00 95.25 83 VAL A C 1
ATOM 608 O O . VAL A 1 83 ? -1.778 -8.289 -8.626 1.00 95.25 83 VAL A O 1
ATOM 611 N N . SER A 1 84 ? -1.688 -9.484 -6.739 1.00 95.81 84 SER A N 1
ATOM 612 C CA . SER A 1 84 ? -2.579 -10.551 -7.206 1.00 95.81 84 SER A CA 1
ATOM 613 C C . SER A 1 84 ? -4.057 -10.093 -7.164 1.00 95.81 84 SER A C 1
ATOM 615 O O . SER A 1 84 ? -4.375 -9.095 -6.512 1.00 95.81 84 SER A O 1
ATOM 617 N N . PRO A 1 85 ? -4.997 -10.787 -7.836 1.00 95.19 85 PRO A N 1
ATOM 618 C CA . PRO A 1 85 ? -6.429 -10.475 -7.748 1.00 95.19 85 PRO A CA 1
ATOM 619 C C . PRO A 1 85 ? -6.947 -10.483 -6.310 1.00 95.19 85 PRO A C 1
ATOM 621 O O . PRO A 1 85 ? -7.581 -9.522 -5.889 1.00 95.19 85 PRO A O 1
ATOM 624 N N . GLU A 1 86 ? -6.604 -11.515 -5.542 1.00 94.94 86 GLU A N 1
ATOM 625 C CA . GLU A 1 86 ? -7.011 -11.644 -4.140 1.00 94.94 86 GLU A CA 1
ATOM 626 C C . GLU A 1 86 ? -6.451 -10.494 -3.285 1.00 94.94 86 GLU A C 1
ATOM 628 O O . GLU A 1 86 ? -7.142 -9.907 -2.454 1.00 94.94 86 GLU A O 1
ATOM 633 N N . GLN A 1 87 ? -5.192 -10.116 -3.518 1.00 95.38 87 GLN A N 1
ATOM 634 C CA . GLN A 1 87 ? -4.579 -8.971 -2.849 1.00 95.38 87 GLN A CA 1
ATOM 635 C C . GLN A 1 87 ? -5.259 -7.650 -3.238 1.00 95.38 87 GLN A C 1
ATOM 637 O O . GLN A 1 87 ? -5.402 -6.765 -2.395 1.00 95.38 87 GLN A O 1
ATOM 642 N N . SER A 1 88 ? -5.714 -7.515 -4.488 1.00 94.69 88 SER A N 1
ATOM 643 C CA . SER A 1 88 ? -6.473 -6.347 -4.940 1.00 94.69 88 SER A CA 1
ATOM 644 C C . SER A 1 88 ? -7.815 -6.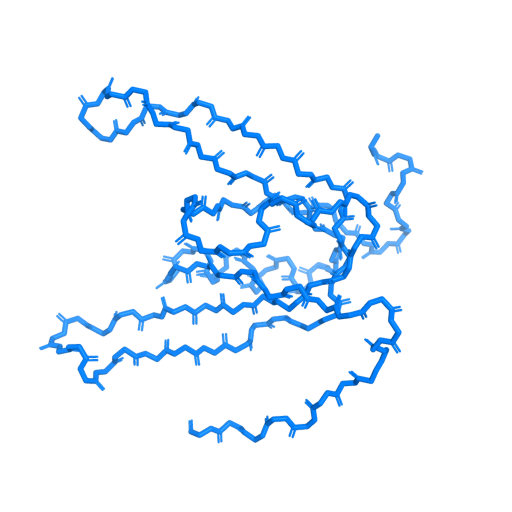223 -4.219 1.00 94.69 88 SER A C 1
ATOM 646 O O . SER A 1 88 ? -8.205 -5.113 -3.860 1.00 94.69 88 SER A O 1
ATOM 648 N N . GLU A 1 89 ? -8.511 -7.333 -3.979 1.00 94.56 89 GLU A N 1
ATOM 649 C CA . GLU A 1 89 ? -9.760 -7.347 -3.208 1.00 94.56 89 GLU A CA 1
ATOM 650 C C . GLU A 1 89 ? -9.516 -6.939 -1.749 1.00 94.56 89 GLU A C 1
ATOM 652 O O . GLU A 1 89 ? -10.214 -6.069 -1.224 1.00 94.56 89 GLU A O 1
ATOM 657 N N . LYS A 1 90 ? -8.461 -7.475 -1.117 1.00 93.81 90 LYS A N 1
ATOM 658 C CA . LYS A 1 90 ? -8.052 -7.088 0.247 1.00 93.81 90 LYS A CA 1
ATOM 659 C C . LYS A 1 90 ? -7.716 -5.599 0.347 1.00 93.81 90 LYS A C 1
ATOM 661 O O . LYS A 1 90 ? -8.129 -4.945 1.302 1.00 93.81 90 LYS A O 1
ATOM 666 N N . LEU A 1 91 ? -7.009 -5.044 -0.640 1.00 92.88 91 LEU A N 1
ATOM 667 C CA . LEU A 1 91 ? -6.706 -3.609 -0.694 1.00 92.88 91 LEU A CA 1
ATOM 668 C C . LEU A 1 91 ? -7.950 -2.749 -0.881 1.00 92.88 91 LEU A C 1
ATOM 670 O O . LEU A 1 91 ? -8.050 -1.690 -0.266 1.00 92.88 91 LEU A O 1
ATOM 674 N N . ALA A 1 92 ? -8.879 -3.177 -1.735 1.00 92.19 92 ALA A N 1
ATOM 675 C CA . ALA A 1 92 ? -10.132 -2.463 -1.936 1.00 92.19 92 ALA A CA 1
ATOM 676 C C . ALA A 1 92 ? -10.945 -2.424 -0.637 1.00 92.19 92 ALA A C 1
ATOM 678 O O . ALA A 1 92 ? -11.445 -1.366 -0.255 1.00 92.19 92 ALA A O 1
ATOM 679 N N . LEU A 1 93 ? -11.019 -3.544 0.084 1.00 91.94 93 LEU A N 1
ATOM 680 C CA . LEU A 1 93 ? -11.681 -3.603 1.384 1.00 91.94 93 LEU A CA 1
ATOM 681 C C . LEU A 1 93 ? -10.992 -2.698 2.412 1.00 91.94 93 LEU A C 1
ATOM 683 O O . LEU A 1 93 ? -11.657 -1.899 3.065 1.00 91.94 93 LEU A O 1
ATOM 687 N N . ALA A 1 94 ? -9.664 -2.773 2.511 1.00 91.12 94 ALA A N 1
ATOM 688 C CA . ALA A 1 94 ? -8.881 -1.957 3.434 1.00 91.12 94 ALA A CA 1
ATOM 689 C C . ALA A 1 94 ? -9.072 -0.449 3.197 1.00 91.12 94 ALA A C 1
ATOM 691 O O . ALA A 1 94 ? -9.247 0.295 4.158 1.00 91.12 94 ALA A O 1
ATOM 692 N N . GLN A 1 95 ? -9.106 -0.008 1.933 1.00 89.00 95 GLN A N 1
ATOM 693 C CA . GLN A 1 95 ? -9.380 1.392 1.574 1.00 89.00 95 GLN A CA 1
ATOM 694 C C . GLN A 1 95 ? -10.781 1.854 1.984 1.00 89.00 95 GLN A C 1
ATOM 696 O O . GLN A 1 95 ? -10.962 3.017 2.323 1.00 89.00 95 GLN A O 1
ATOM 701 N N . ASN A 1 96 ? -11.772 0.961 1.947 1.00 89.62 96 ASN A N 1
ATOM 702 C CA . ASN A 1 96 ? -13.135 1.297 2.355 1.00 89.62 96 ASN A CA 1
ATOM 703 C C . ASN A 1 96 ? -13.312 1.296 3.879 1.00 89.62 96 ASN A C 1
ATOM 705 O O . ASN A 1 96 ? -14.132 2.045 4.399 1.00 89.62 96 ASN A O 1
ATOM 709 N N . GLN A 1 97 ? -12.576 0.446 4.598 1.00 88.44 97 GLN A N 1
ATOM 710 C CA . GLN A 1 97 ? -12.750 0.257 6.041 1.00 88.44 97 GLN A CA 1
ATOM 711 C C . GLN A 1 97 ? -11.874 1.166 6.907 1.00 88.44 97 GLN A C 1
ATOM 713 O O . GLN A 1 97 ? -12.161 1.331 8.092 1.00 88.44 97 GLN A O 1
ATOM 718 N N . GLY A 1 98 ? -10.792 1.734 6.373 1.00 88.31 98 GLY A N 1
ATOM 719 C CA . GLY A 1 98 ? -9.858 2.493 7.195 1.00 88.31 98 GLY A CA 1
ATOM 720 C C . GLY A 1 98 ? -8.849 3.327 6.421 1.00 88.31 98 GLY A C 1
ATOM 721 O O . GLY A 1 98 ? -8.892 3.460 5.202 1.00 88.31 98 GLY A O 1
ATOM 722 N N . THR A 1 99 ? -7.917 3.917 7.166 1.00 88.00 99 THR A N 1
ATOM 723 C CA . THR A 1 99 ? -6.818 4.701 6.599 1.00 88.00 99 THR A CA 1
ATOM 724 C C . THR A 1 99 ? -5.668 3.772 6.231 1.00 88.00 99 THR A C 1
ATOM 726 O O . THR A 1 99 ? -5.170 3.033 7.080 1.00 88.00 99 THR A O 1
ATOM 729 N N . VAL A 1 100 ? -5.242 3.806 4.968 1.00 88.69 100 VAL A N 1
ATOM 730 C CA . VAL A 1 100 ? -4.113 3.008 4.480 1.00 88.69 100 VAL A CA 1
ATOM 731 C C . VAL A 1 100 ? -2.799 3.751 4.712 1.00 88.69 100 VAL A C 1
ATOM 733 O O . VAL A 1 100 ? -2.697 4.952 4.469 1.00 88.69 100 VAL A O 1
ATOM 736 N N . HIS A 1 101 ? -1.788 3.014 5.158 1.00 87.12 101 HIS A N 1
ATOM 737 C CA . HIS A 1 101 ? -0.430 3.485 5.375 1.00 87.12 101 HIS A CA 1
ATOM 738 C C . HIS A 1 101 ? 0.556 2.618 4.592 1.00 87.12 101 HIS A C 1
ATOM 740 O O . HIS A 1 101 ? 0.392 1.399 4.498 1.00 87.12 101 HIS A O 1
ATOM 746 N N . PHE A 1 102 ? 1.608 3.249 4.076 1.00 88.12 102 PHE A N 1
ATOM 747 C CA . PHE A 1 102 ? 2.704 2.567 3.397 1.00 88.12 102 PHE A CA 1
ATOM 748 C C . PHE A 1 102 ? 3.960 2.590 4.253 1.00 88.12 102 PHE A C 1
ATOM 750 O O . PHE A 1 102 ? 4.381 3.643 4.726 1.00 88.12 102 PHE A O 1
ATOM 757 N N . VAL A 1 103 ? 4.579 1.425 4.407 1.00 87.12 103 VAL A N 1
ATOM 758 C CA . VAL A 1 103 ? 5.859 1.269 5.095 1.00 87.12 103 VAL A CA 1
ATOM 759 C C . VAL A 1 103 ? 6.884 0.825 4.064 1.00 87.12 103 VAL A C 1
ATOM 761 O O . VAL A 1 103 ? 6.758 -0.248 3.479 1.00 87.12 103 VAL A O 1
ATOM 764 N N . LEU A 1 104 ? 7.884 1.666 3.802 1.00 86.38 104 LEU A N 1
ATOM 765 C CA . LEU A 1 104 ? 8.941 1.349 2.846 1.00 86.38 104 LEU A CA 1
ATOM 766 C C . LEU A 1 104 ? 9.833 0.234 3.397 1.00 86.38 104 LEU A C 1
ATOM 768 O O . LEU A 1 104 ? 10.369 0.356 4.499 1.00 86.38 104 LEU A O 1
ATOM 772 N N . ARG A 1 105 ? 10.027 -0.828 2.612 1.00 81.81 105 ARG A N 1
ATOM 773 C CA . ARG A 1 105 ? 11.022 -1.855 2.920 1.00 81.81 105 ARG A CA 1
ATOM 774 C C . ARG A 1 105 ? 12.405 -1.392 2.498 1.00 81.81 105 ARG A C 1
ATOM 776 O O . ARG A 1 105 ? 12.575 -0.750 1.460 1.00 81.81 105 ARG A O 1
ATOM 783 N N . ASN A 1 106 ? 13.408 -1.762 3.285 1.00 75.31 106 ASN A N 1
ATOM 784 C CA . ASN A 1 106 ? 14.795 -1.613 2.872 1.00 75.31 106 ASN A CA 1
ATOM 785 C C . ASN A 1 106 ? 15.036 -2.463 1.607 1.00 75.31 106 ASN A C 1
ATOM 787 O O . ASN A 1 106 ? 14.570 -3.595 1.522 1.00 75.31 106 ASN A O 1
ATOM 791 N N . GLY A 1 107 ? 15.769 -1.931 0.624 1.00 60.34 107 GLY A N 1
ATOM 792 C CA . GLY A 1 107 ? 16.064 -2.633 -0.631 1.00 60.34 107 GLY A CA 1
ATOM 793 C C . GLY A 1 107 ? 16.838 -3.951 -0.467 1.00 60.34 107 GLY A C 1
ATOM 794 O O . GLY A 1 107 ? 16.816 -4.771 -1.380 1.00 60.34 107 GLY A O 1
ATOM 795 N N . GLY A 1 108 ? 17.491 -4.172 0.681 1.00 58.88 108 GLY A N 1
ATOM 796 C CA . GLY A 1 108 ? 18.119 -5.446 1.052 1.00 58.88 108 GLY A CA 1
ATOM 797 C C . GLY A 1 108 ? 17.232 -6.389 1.877 1.00 58.88 108 GLY A C 1
ATOM 798 O O . GLY A 1 108 ? 17.633 -7.521 2.134 1.00 58.88 108 GLY A O 1
ATOM 799 N N . ASP A 1 109 ? 16.040 -5.954 2.292 1.00 59.06 109 ASP A N 1
ATOM 800 C CA . ASP A 1 109 ? 15.158 -6.697 3.193 1.00 59.06 109 ASP A CA 1
ATOM 801 C C . ASP A 1 109 ? 14.088 -7.467 2.405 1.00 59.06 109 ASP A C 1
ATOM 803 O O . ASP A 1 109 ? 12.973 -7.004 2.152 1.00 59.06 109 ASP A O 1
ATOM 807 N N . SER A 1 110 ? 14.482 -8.655 1.939 1.00 54.91 110 SER A N 1
ATOM 808 C CA . SER A 1 110 ? 13.607 -9.594 1.221 1.00 54.91 110 SER A CA 1
ATOM 809 C C . SER A 1 110 ? 12.944 -10.628 2.139 1.00 54.91 110 SER A C 1
ATOM 811 O O . SER A 1 110 ? 12.210 -11.482 1.646 1.00 54.91 110 SER A O 1
ATOM 813 N N . ALA A 1 111 ? 13.201 -10.583 3.450 1.00 53.47 111 ALA A N 1
ATOM 814 C CA . ALA A 1 111 ? 12.607 -11.511 4.405 1.00 53.47 111 ALA A CA 1
ATOM 815 C C . ALA A 1 111 ? 11.207 -11.027 4.824 1.00 53.47 111 ALA A C 1
ATOM 817 O O . ALA A 1 111 ? 10.962 -9.830 4.974 1.00 53.47 111 ALA A O 1
ATOM 818 N N . GLU A 1 112 ? 10.250 -11.938 4.995 1.00 54.66 112 GLU A N 1
ATOM 819 C CA . GLU A 1 112 ? 9.017 -11.634 5.728 1.00 54.66 112 GLU A CA 1
ATOM 820 C C . GLU A 1 112 ? 9.348 -11.636 7.227 1.00 54.66 112 GLU A C 1
ATOM 822 O O . GLU A 1 112 ? 9.701 -12.691 7.763 1.00 54.66 112 GLU A O 1
ATOM 827 N N . PRO A 1 113 ? 9.281 -10.494 7.936 1.00 56.41 113 PRO A N 1
ATOM 828 C CA . PRO A 1 113 ? 9.362 -10.528 9.383 1.00 56.41 113 PRO A CA 1
ATOM 829 C C . PRO A 1 113 ? 8.094 -11.209 9.909 1.00 56.41 113 PRO A C 1
ATOM 831 O O . PRO A 1 113 ? 6.978 -10.779 9.620 1.00 56.41 113 PRO A O 1
ATOM 834 N N . ASN A 1 114 ? 8.278 -12.281 10.682 1.00 53.34 114 ASN A N 1
ATOM 835 C CA . ASN A 1 114 ? 7.223 -12.923 11.462 1.00 53.34 114 ASN A CA 1
ATOM 836 C C . ASN A 1 114 ? 6.753 -11.942 12.547 1.00 53.34 114 ASN A C 1
ATOM 838 O O . ASN A 1 114 ? 7.284 -11.934 13.658 1.00 53.34 114 ASN A O 1
ATOM 842 N N . THR A 1 115 ? 5.789 -11.082 12.231 1.00 56.53 115 THR A N 1
ATOM 843 C CA . THR A 1 115 ? 5.109 -10.260 13.233 1.00 56.53 115 THR A CA 1
ATOM 844 C C . THR A 1 115 ? 3.884 -11.023 13.737 1.00 56.53 115 THR A C 1
ATOM 846 O O . THR A 1 115 ? 2.922 -11.182 12.983 1.00 56.53 115 THR A O 1
ATOM 849 N N . PRO A 1 116 ? 3.879 -11.521 14.989 1.00 44.53 116 PRO A N 1
ATOM 850 C CA . PRO A 1 116 ? 2.667 -12.080 15.566 1.00 44.53 116 PRO A CA 1
ATOM 851 C C . PRO A 1 116 ? 1.598 -10.985 15.650 1.00 44.53 116 PRO A C 1
ATOM 853 O O . PRO A 1 116 ? 1.884 -9.852 16.042 1.00 44.53 116 PRO A O 1
ATOM 856 N N . ALA A 1 117 ? 0.371 -11.321 15.252 1.00 46.91 117 ALA A N 1
ATOM 857 C CA . ALA A 1 117 ? -0.779 -10.457 15.478 1.00 46.91 117 ALA A CA 1
ATOM 858 C C . ALA A 1 117 ? -0.993 -10.322 16.993 1.00 46.91 117 ALA A C 1
ATOM 860 O O . ALA A 1 117 ? -1.090 -11.340 17.681 1.00 46.91 117 ALA A O 1
ATOM 861 N N . VAL A 1 118 ? -1.017 -9.083 17.488 1.00 50.28 118 VAL A N 1
ATOM 862 C CA . VAL A 1 118 ? -1.428 -8.755 18.863 1.00 50.28 118 VAL A CA 1
ATOM 863 C C . VAL A 1 118 ? -2.946 -8.671 18.920 1.00 50.28 118 VAL A C 1
ATOM 865 O O . VAL A 1 118 ? -3.527 -8.106 17.962 1.00 50.28 118 VAL A O 1
#

Secondary structure (DSSP, 8-state):
-GGGS-TT-EEEEEEE-S-SS-TTT--TT-EEEEEEEEPPTT-GGG-EEEEEEEEEEEEEEEEEEEE-TTS-EEEEEEEEEEE-HHHHHHHHHHHHHSEEEEEEPPTT--S-------